Protein AF-A0A060DPV6-F1 (afdb_monomer)

pLDDT: mean 74.16, std 22.14, range [32.31, 97.5]

Organism: NCBI:txid2970906

Nearest PDB structures (foldseek):
  3kk4-assembly2_D  TM=6.148E-01  e=8.075E-04  Bordetella pertussis Tohama I

Solvent-accessible surface area (backbone atoms only — not comparable to full-atom values): 8468 Å² total; per-residue (Å²): 102,81,44,75,47,76,39,43,44,92,86,39,82,37,67,28,63,42,44,47,69,59,56,54,48,48,50,51,50,16,59,75,71,75,46,50,58,37,57,46,53,27,52,51,46,60,57,46,44,77,79,53,46,40,75,84,69,77,40,53,69,34,61,43,46,37,55,52,52,54,54,46,54,56,39,49,54,54,51,53,50,53,55,53,60,74,67,47,91,80,75,81,76,77,85,79,78,80,79,89,83,79,87,57,81,70,52,58,59,52,49,53,51,40,60,69,60,61,72,65,91,64,77,81,76,75,77,73,78,83,76,84,79,79,83,86,128

Sequence (137 aa):
MLTSRTVLVRGRPVSVRLEDAYWDDLAGIARREGMSLDDLCASVADRARRLQDPASVGLSQARWLAEALRVFTVAYFRTALAAAEATAPGRRAPPVTATPGEPRANAVHTCHLMATLGAWSQPPGHSAPPAPRPPRH

Mean predicted aligned error: 12.88 Å

Radius of gyration: 19.35 Å; Cα contacts (8 Å, |Δi|>4): 99; chains: 1; bounding box: 38×72×46 Å

Foldseek 3Di:
DKDWDWAAAVNDTATAIDDVVLVVLLCVVCVVLVHDSNVSLNVLLVLVCVLPNCVNVVHDPRHSSRVSSVLLSVLVVVLVVVVVVVPDPDDDDDDPPDDDDDDPVVVVSSVVSSVSSSPPVDRDPPPDPDDDDDDDD

Secondary structure (DSSP, 8-state):
-EEEEEEEETTEEEEEEEEHHHHHHHHHHHHHTT--HHHHHHHHHHHHHHH--GGGGT--HHHHHHHHHHHHHHHHHHHHHHHHHHHSTT--------------TTHHHHHHHHHHTS---------PPPPPPPPP-

InterPro domains:
  IPR027373 Ribbon-helix-helix domain [PF13467] (3-76)
  IPR038268 Ribbon-helix-helix domain superfamily [G3DSA:1.10.3990.20] (1-97)

Structure (mmCIF, N/CA/C/O backbone):
data_AF-A0A060DPV6-F1
#
_entry.id   AF-A0A060DPV6-F1
#
loop_
_atom_site.group_PDB
_atom_site.id
_atom_site.type_symbol
_atom_site.label_atom_id
_atom_site.label_alt_id
_atom_site.label_comp_id
_atom_site.label_asym_id
_atom_site.label_entity_id
_atom_site.label_seq_id
_atom_site.pdbx_PDB_ins_code
_atom_site.Cartn_x
_atom_site.Cartn_y
_atom_site.Cartn_z
_atom_site.occupancy
_atom_site.B_iso_or_equiv
_atom_site.auth_seq_id
_atom_site.auth_comp_id
_atom_site.auth_asym_id
_atom_site.auth_atom_id
_atom_site.pdbx_PDB_model_num
ATOM 1 N N . MET A 1 1 ? -11.573 11.793 -7.939 1.00 89.38 1 MET A N 1
ATOM 2 C CA . MET A 1 1 ? -12.178 12.298 -6.689 1.00 89.38 1 MET A CA 1
ATOM 3 C C . MET A 1 1 ? -11.399 11.696 -5.520 1.00 89.38 1 MET A C 1
ATOM 5 O O . MET A 1 1 ? -10.522 10.878 -5.767 1.00 89.38 1 MET A O 1
ATOM 9 N N . LEU A 1 2 ? -11.576 12.178 -4.287 1.00 94.62 2 LEU A N 1
ATOM 10 C CA . LEU A 1 2 ? -10.851 11.661 -3.122 1.00 94.62 2 LEU A CA 1
ATOM 11 C C . LEU A 1 2 ? -11.738 10.657 -2.382 1.00 94.62 2 LEU A C 1
ATOM 13 O O . LEU A 1 2 ? -12.820 11.017 -1.921 1.00 94.62 2 LEU A O 1
ATOM 17 N N . THR A 1 3 ? -11.259 9.428 -2.237 1.00 96.56 3 THR A N 1
ATOM 18 C CA . THR A 1 3 ? -12.024 8.309 -1.688 1.00 96.56 3 THR A CA 1
ATOM 19 C C . THR A 1 3 ? -11.296 7.704 -0.500 1.00 96.56 3 THR A C 1
ATOM 21 O O . THR A 1 3 ? -10.090 7.438 -0.536 1.00 96.56 3 THR A O 1
ATOM 24 N N . SER A 1 4 ? -12.048 7.494 0.580 1.00 97.06 4 SER A N 1
ATOM 25 C CA . SER A 1 4 ? -11.573 6.791 1.766 1.00 97.06 4 SER A CA 1
ATOM 26 C C . SER A 1 4 ? -11.835 5.293 1.626 1.00 97.06 4 SER A C 1
ATOM 28 O O . SER A 1 4 ? -12.968 4.893 1.371 1.00 97.06 4 SER A O 1
ATOM 30 N N . ARG A 1 5 ? -10.805 4.467 1.816 1.00 97.19 5 ARG A N 1
ATOM 31 C CA . ARG A 1 5 ? -10.915 3.003 1.868 1.00 97.19 5 ARG A CA 1
ATOM 32 C C . ARG A 1 5 ? -10.230 2.482 3.123 1.00 97.19 5 ARG A C 1
ATOM 34 O O . ARG A 1 5 ? -9.183 2.988 3.522 1.00 97.19 5 ARG A O 1
ATOM 41 N N . THR A 1 6 ? -10.834 1.480 3.747 1.00 97.12 6 THR A N 1
ATOM 42 C CA . THR A 1 6 ? -10.221 0.771 4.870 1.00 97.12 6 THR A CA 1
ATOM 43 C C . THR A 1 6 ? -9.381 -0.367 4.322 1.00 97.12 6 THR A C 1
ATOM 45 O O . THR A 1 6 ? -9.898 -1.186 3.570 1.00 97.12 6 THR A O 1
ATOM 48 N N . VAL A 1 7 ? -8.110 -0.404 4.711 1.00 95.56 7 VAL A N 1
ATOM 49 C CA . VAL A 1 7 ? -7.171 -1.478 4.370 1.00 95.56 7 VAL A CA 1
ATOM 50 C C . VAL A 1 7 ? -6.596 -2.093 5.638 1.00 95.56 7 VAL A C 1
ATOM 52 O O . VAL A 1 7 ? -6.495 -1.423 6.672 1.00 95.56 7 VAL A O 1
ATOM 55 N N . LEU A 1 8 ? -6.217 -3.364 5.580 1.00 94.69 8 LEU A N 1
ATOM 56 C CA . LEU A 1 8 ? -5.597 -4.065 6.702 1.00 94.69 8 LEU A CA 1
ATOM 57 C C . LEU A 1 8 ? -4.074 -3.947 6.638 1.00 94.69 8 LEU A C 1
ATOM 59 O O . LEU A 1 8 ? -3.423 -4.480 5.749 1.00 94.69 8 LEU A O 1
ATOM 63 N N . VAL A 1 9 ? -3.480 -3.294 7.637 1.00 91.25 9 VAL A N 1
ATOM 64 C CA . VAL A 1 9 ? -2.022 -3.175 7.776 1.00 91.25 9 VAL A CA 1
ATOM 65 C C . VAL A 1 9 ? -1.591 -3.916 9.029 1.00 91.25 9 VAL A C 1
ATOM 67 O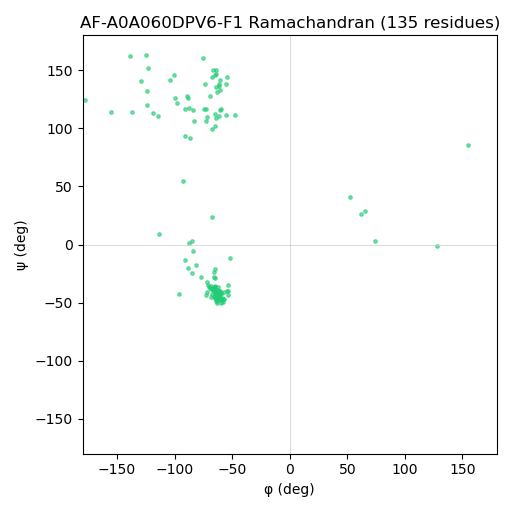 O . VAL A 1 9 ? -1.887 -3.483 10.144 1.00 91.25 9 VAL A O 1
ATOM 70 N N . ARG A 1 10 ? -0.892 -5.046 8.861 1.00 85.69 10 ARG A N 1
ATOM 71 C CA . ARG A 1 10 ? -0.503 -5.947 9.968 1.00 85.69 10 ARG A CA 1
ATOM 72 C C . ARG A 1 10 ? -1.700 -6.345 10.846 1.00 85.69 10 ARG A C 1
ATOM 74 O O . ARG A 1 10 ? -1.619 -6.315 12.073 1.00 85.69 10 ARG A O 1
ATOM 81 N N . GLY A 1 11 ? -2.836 -6.628 10.207 1.00 88.06 11 GLY A N 1
ATOM 82 C CA . GLY A 1 11 ? -4.093 -6.976 10.879 1.00 88.06 11 GLY A CA 1
ATOM 83 C C . GLY A 1 11 ? -4.817 -5.806 11.555 1.00 88.06 11 GLY A C 1
ATOM 84 O O . GLY A 1 11 ? -5.847 -6.023 12.185 1.00 88.06 11 GLY A O 1
ATOM 85 N N . ARG A 1 12 ? -4.318 -4.567 11.439 1.00 92.25 12 ARG A N 1
ATOM 86 C CA . ARG A 1 12 ? -4.999 -3.370 11.952 1.00 92.25 12 ARG A CA 1
ATOM 87 C C . ARG A 1 12 ? -5.723 -2.646 10.814 1.00 92.25 12 ARG A C 1
ATOM 89 O O . ARG A 1 12 ? -5.064 -2.313 9.828 1.00 92.25 12 ARG A O 1
ATOM 96 N N . PRO A 1 13 ? -7.032 -2.363 10.934 1.00 95.81 13 PRO A N 1
ATOM 97 C CA . PRO A 1 13 ? -7.744 -1.577 9.937 1.00 95.81 13 PRO A CA 1
ATOM 98 C C . PRO A 1 13 ? -7.266 -0.124 9.968 1.00 95.81 13 PRO A C 1
ATOM 100 O O . PRO A 1 13 ? -7.253 0.525 11.015 1.00 95.81 13 PRO A O 1
ATOM 103 N N . VAL A 1 14 ? -6.885 0.393 8.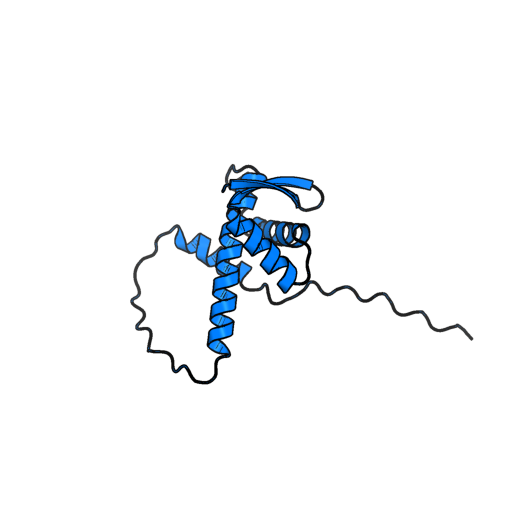805 1.00 96.06 14 VAL A N 1
ATOM 104 C CA . VAL A 1 14 ? -6.469 1.781 8.604 1.00 96.06 14 VAL A CA 1
ATOM 105 C C . VAL A 1 14 ? -7.345 2.384 7.512 1.00 96.06 14 VAL A C 1
ATOM 107 O O . VAL A 1 14 ? -7.356 1.902 6.383 1.00 96.06 14 VAL A O 1
ATOM 110 N N . SER A 1 15 ? -8.082 3.446 7.841 1.00 97.12 15 SER A N 1
ATOM 111 C CA . SER A 1 15 ? -8.870 4.199 6.859 1.00 97.12 15 SER A CA 1
ATOM 112 C C . SER A 1 15 ? -7.969 5.205 6.151 1.00 97.12 15 SER A C 1
ATOM 114 O O . SER A 1 15 ? -7.554 6.203 6.737 1.00 97.12 15 SER A O 1
ATOM 116 N N . VAL A 1 16 ? -7.629 4.920 4.899 1.00 97.19 16 VAL A N 1
ATOM 117 C CA . VAL A 1 16 ? -6.724 5.723 4.074 1.00 97.19 16 VAL A CA 1
ATOM 118 C C . VAL A 1 16 ? -7.544 6.515 3.067 1.00 97.19 16 VAL A C 1
ATOM 120 O O . VAL A 1 16 ? -8.525 6.017 2.525 1.00 97.19 16 VAL A O 1
ATOM 123 N N . ARG A 1 17 ? -7.147 7.760 2.807 1.00 97.19 17 ARG A N 1
ATOM 124 C CA . ARG A 1 17 ? -7.835 8.671 1.890 1.00 97.19 17 ARG A CA 1
ATOM 125 C C . ARG A 1 17 ? -6.898 9.057 0.744 1.00 97.19 17 ARG A C 1
ATOM 127 O O . ARG A 1 17 ? -5.899 9.734 0.980 1.00 97.19 17 ARG A O 1
ATOM 134 N N . LEU A 1 18 ? -7.234 8.624 -0.468 1.00 96.88 18 LEU A N 1
ATOM 135 C CA . LEU A 1 18 ? -6.457 8.837 -1.696 1.00 96.88 18 LEU A CA 1
ATOM 136 C C . LEU A 1 18 ? -7.373 9.184 -2.865 1.00 96.88 18 LEU A C 1
ATOM 138 O O . LEU A 1 18 ? -8.581 8.962 -2.810 1.00 96.88 18 LEU A O 1
ATOM 142 N N . GLU A 1 19 ? -6.793 9.743 -3.918 1.00 97.50 19 GLU A N 1
ATOM 143 C CA . GLU A 1 19 ? -7.481 9.992 -5.174 1.00 97.50 19 GLU A CA 1
ATOM 144 C C . GLU A 1 19 ? -7.833 8.663 -5.863 1.00 97.50 19 GLU A C 1
ATOM 146 O O . GLU A 1 19 ? -7.053 7.715 -5.809 1.00 97.50 19 GLU A O 1
ATOM 151 N N . ASP A 1 20 ? -8.987 8.591 -6.531 1.00 96.38 20 ASP A N 1
ATOM 152 C CA . ASP A 1 20 ? -9.470 7.361 -7.187 1.00 96.38 20 ASP A CA 1
ATOM 153 C C . ASP A 1 20 ? -8.446 6.752 -8.146 1.00 96.38 20 ASP A C 1
ATOM 155 O O . ASP A 1 20 ? -8.232 5.546 -8.123 1.00 96.38 20 ASP A O 1
ATOM 159 N N . ALA A 1 21 ? -7.735 7.595 -8.900 1.00 95.94 21 ALA A N 1
ATOM 160 C CA . ALA A 1 21 ? -6.684 7.152 -9.810 1.00 95.94 21 ALA A CA 1
ATOM 161 C C . ALA A 1 21 ? -5.582 6.355 -9.090 1.00 95.94 21 ALA A C 1
ATOM 163 O O . ALA A 1 21 ? -5.163 5.313 -9.582 1.00 95.94 21 ALA A O 1
ATOM 164 N N . TYR A 1 22 ? -5.171 6.772 -7.884 1.00 96.25 22 TYR A N 1
ATOM 165 C CA . TYR A 1 22 ? -4.207 5.999 -7.096 1.00 96.25 22 TYR A CA 1
ATOM 166 C C . TYR A 1 22 ? -4.787 4.659 -6.655 1.00 96.25 22 TYR A C 1
ATOM 168 O O . TYR A 1 22 ? -4.072 3.663 -6.630 1.00 96.25 22 TYR A O 1
ATOM 176 N N . TRP A 1 23 ? -6.072 4.609 -6.299 1.00 97.31 23 TRP A N 1
ATOM 177 C CA . TRP A 1 23 ? -6.706 3.346 -5.934 1.00 97.31 23 TRP A CA 1
ATOM 178 C C . TRP A 1 23 ? -6.762 2.364 -7.103 1.00 97.31 23 TRP A C 1
ATOM 180 O O . TRP A 1 23 ? -6.517 1.172 -6.904 1.00 97.31 23 TRP A O 1
ATOM 190 N N . ASP A 1 24 ? -7.059 2.859 -8.301 1.00 97.00 24 ASP A N 1
ATOM 191 C CA . ASP A 1 24 ? -7.098 2.054 -9.520 1.00 97.00 24 ASP A CA 1
ATOM 192 C C . ASP A 1 24 ? -5.697 1.558 -9.904 1.00 97.00 24 ASP A C 1
ATOM 194 O O . ASP A 1 24 ? -5.517 0.373 -10.205 1.00 97.00 24 ASP A O 1
ATOM 198 N N . ASP A 1 25 ? -4.688 2.425 -9.798 1.00 95.81 25 ASP A N 1
ATOM 199 C CA . ASP A 1 25 ? -3.288 2.073 -10.030 1.00 95.81 25 ASP A CA 1
ATOM 200 C C . ASP A 1 25 ? -2.789 1.026 -9.030 1.00 95.81 25 ASP A C 1
ATOM 202 O O . ASP A 1 25 ? -2.236 0.005 -9.438 1.00 95.81 25 ASP A O 1
ATOM 206 N N . LEU A 1 26 ? -3.031 1.218 -7.729 1.00 95.62 26 LEU A N 1
ATOM 207 C CA . LEU A 1 26 ? -2.647 0.266 -6.682 1.00 95.62 26 LEU A CA 1
ATOM 208 C C .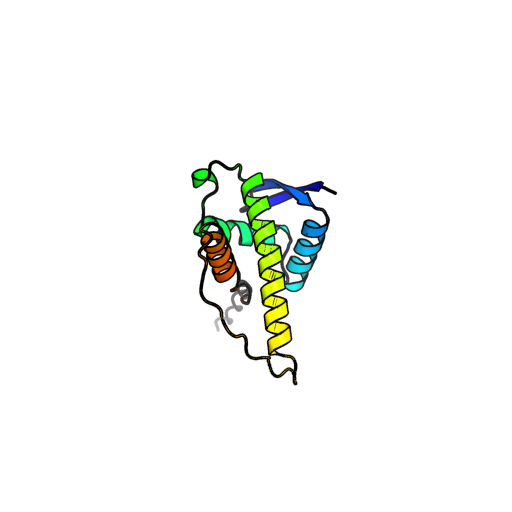 LEU A 1 26 ? -3.327 -1.094 -6.875 1.00 95.62 26 LEU A C 1
ATOM 210 O O . LEU A 1 26 ? -2.679 -2.127 -6.723 1.00 95.62 26 LEU A O 1
ATOM 214 N N . ALA A 1 27 ? -4.607 -1.119 -7.259 1.00 96.12 27 ALA A N 1
ATOM 215 C CA . ALA A 1 27 ? -5.298 -2.361 -7.604 1.00 96.12 27 ALA A CA 1
ATOM 216 C C . ALA A 1 27 ? -4.686 -3.024 -8.852 1.00 96.12 27 ALA A C 1
ATOM 218 O O . ALA A 1 27 ? -4.548 -4.247 -8.918 1.00 96.12 27 ALA A O 1
ATOM 219 N N . GLY A 1 28 ? -4.279 -2.227 -9.841 1.00 91.69 28 GLY A N 1
ATOM 220 C CA . GLY A 1 28 ? -3.529 -2.690 -11.002 1.00 91.69 28 GLY A CA 1
ATOM 221 C C . GLY A 1 28 ? -2.188 -3.319 -10.626 1.00 91.69 28 GLY A C 1
ATOM 222 O O . GLY A 1 28 ? -1.879 -4.404 -11.115 1.00 91.69 28 GLY A O 1
ATOM 223 N N . ILE A 1 29 ? -1.421 -2.667 -9.752 1.00 89.88 29 ILE A N 1
ATOM 224 C CA . ILE A 1 29 ? -0.131 -3.149 -9.245 1.00 89.88 29 ILE A CA 1
ATOM 225 C C . ILE A 1 29 ? -0.323 -4.449 -8.463 1.00 89.88 29 ILE A C 1
ATOM 227 O O . ILE A 1 29 ? 0.317 -5.442 -8.787 1.00 89.88 29 ILE A O 1
ATOM 231 N N . ALA A 1 30 ? -1.261 -4.489 -7.512 1.00 89.00 30 ALA A N 1
ATOM 232 C CA . ALA A 1 30 ? -1.543 -5.681 -6.711 1.00 89.00 30 ALA A CA 1
ATOM 233 C C . ALA A 1 30 ? -1.821 -6.913 -7.595 1.00 89.00 30 ALA A C 1
ATOM 235 O O . ALA A 1 30 ? -1.242 -7.977 -7.383 1.00 89.00 30 ALA A O 1
ATOM 236 N N . ARG A 1 31 ? -2.620 -6.744 -8.661 1.00 90.69 31 ARG A N 1
ATOM 237 C CA . ARG A 1 31 ? -2.882 -7.814 -9.640 1.00 90.69 31 ARG A CA 1
ATOM 238 C C . ARG A 1 31 ? -1.634 -8.257 -10.406 1.00 90.69 31 ARG A C 1
ATOM 240 O O . ARG A 1 31 ? -1.478 -9.453 -10.622 1.00 90.69 31 ARG A O 1
ATOM 247 N N . ARG A 1 32 ? -0.768 -7.329 -10.833 1.00 86.81 32 ARG A N 1
ATOM 248 C CA . ARG A 1 32 ? 0.482 -7.660 -11.552 1.00 86.81 32 ARG A CA 1
ATOM 249 C C . ARG A 1 32 ? 1.451 -8.440 -10.669 1.00 86.81 32 ARG A C 1
ATOM 251 O O . ARG A 1 32 ? 2.107 -9.349 -11.157 1.00 86.81 32 ARG A O 1
ATOM 258 N N . GLU A 1 33 ? 1.488 -8.105 -9.384 1.00 84.94 33 GLU A N 1
ATOM 259 C CA . GLU A 1 33 ? 2.361 -8.737 -8.394 1.00 84.94 33 GLU A CA 1
ATOM 260 C C . GLU A 1 33 ? 1.742 -9.992 -7.746 1.00 84.94 33 GLU A C 1
ATOM 262 O O . GLU A 1 33 ? 2.352 -10.600 -6.868 1.00 84.94 33 GLU A O 1
ATOM 267 N N . GLY A 1 34 ? 0.529 -10.393 -8.151 1.00 85.31 34 GLY A N 1
ATOM 268 C CA . GLY A 1 34 ? -0.144 -11.587 -7.630 1.00 85.31 34 GLY A CA 1
ATOM 269 C C . GLY A 1 34 ? -0.517 -11.507 -6.145 1.00 85.31 34 GLY A C 1
ATOM 270 O O . GLY A 1 34 ? -0.558 -12.534 -5.473 1.00 85.31 34 GLY A O 1
ATOM 271 N N . MET A 1 35 ? -0.776 -10.306 -5.623 1.00 89.81 35 MET A N 1
ATOM 272 C CA . MET A 1 35 ? -1.092 -10.060 -4.210 1.00 89.81 35 MET A CA 1
ATOM 273 C C . MET A 1 35 ? -2.424 -9.324 -4.033 1.00 89.81 35 MET A C 1
ATOM 275 O O . MET A 1 35 ? -2.954 -8.728 -4.974 1.00 89.81 35 MET A O 1
ATOM 279 N N . SER A 1 36 ? -2.983 -9.354 -2.820 1.00 92.31 36 SER A N 1
ATOM 280 C CA . SER A 1 36 ? -4.159 -8.542 -2.496 1.00 92.31 36 SER A CA 1
ATOM 281 C C . SER A 1 36 ? -3.780 -7.067 -2.297 1.00 92.31 36 SER A C 1
ATOM 283 O O . SER A 1 36 ? -2.620 -6.728 -2.054 1.00 92.31 36 SER A O 1
ATOM 285 N N . LEU A 1 37 ? -4.766 -6.167 -2.387 1.00 93.88 37 LEU A N 1
ATOM 286 C CA . LEU A 1 37 ? -4.542 -4.742 -2.117 1.00 93.88 37 LEU A CA 1
ATOM 287 C C . LEU A 1 37 ? -4.103 -4.504 -0.662 1.00 93.88 37 LEU A C 1
ATOM 289 O O . LEU A 1 37 ? -3.243 -3.662 -0.418 1.00 93.88 37 LEU A O 1
ATOM 293 N N . ASP A 1 38 ? -4.651 -5.270 0.284 1.00 94.56 38 ASP A N 1
ATOM 294 C CA . ASP A 1 38 ? -4.259 -5.208 1.694 1.00 94.56 38 ASP A CA 1
ATOM 295 C C . ASP A 1 38 ? -2.796 -5.631 1.887 1.00 94.56 38 ASP A C 1
ATOM 297 O O . ASP A 1 38 ? -2.035 -4.922 2.548 1.00 94.56 38 ASP A O 1
ATOM 301 N N . ASP A 1 39 ? -2.369 -6.721 1.241 1.00 90.44 39 ASP A N 1
ATOM 302 C CA . ASP A 1 39 ? -0.980 -7.197 1.298 1.00 90.44 39 ASP A CA 1
ATOM 303 C C . ASP A 1 39 ? -0.008 -6.185 0.682 1.00 90.44 39 ASP A C 1
ATOM 305 O O . ASP A 1 39 ? 1.057 -5.915 1.246 1.00 90.44 39 ASP A O 1
ATOM 309 N N . LEU A 1 40 ? -0.391 -5.570 -0.443 1.00 92.38 40 LEU A N 1
ATOM 310 C CA . LEU A 1 40 ? 0.380 -4.500 -1.071 1.00 92.38 40 LEU A CA 1
ATOM 311 C C . LEU A 1 40 ? 0.541 -3.315 -0.109 1.00 92.38 40 LEU A C 1
ATOM 313 O O . LEU A 1 40 ? 1.660 -2.853 0.129 1.00 92.38 40 LEU A O 1
ATOM 317 N N . CYS A 1 41 ? -0.560 -2.843 0.486 1.00 94.31 41 CYS A N 1
ATOM 318 C CA . CYS A 1 41 ? -0.540 -1.743 1.446 1.00 94.31 41 CYS A CA 1
ATOM 319 C C . CYS A 1 41 ? 0.292 -2.073 2.695 1.00 94.31 41 CYS A C 1
ATOM 321 O O . CYS A 1 41 ? 1.051 -1.221 3.163 1.00 94.31 41 CYS A O 1
ATOM 323 N N . ALA A 1 42 ? 0.194 -3.296 3.222 1.00 92.44 42 ALA A N 1
ATOM 324 C CA . ALA A 1 42 ? 0.990 -3.753 4.355 1.00 92.44 42 ALA A CA 1
ATOM 325 C C . ALA A 1 42 ? 2.490 -3.809 4.019 1.00 92.44 42 ALA A C 1
ATOM 327 O O . ALA A 1 42 ? 3.306 -3.297 4.785 1.00 92.44 42 ALA A O 1
ATOM 328 N N . SER A 1 43 ? 2.847 -4.343 2.849 1.00 91.50 43 SER A N 1
ATOM 329 C CA . SER A 1 43 ? 4.228 -4.403 2.355 1.00 91.50 43 SER A CA 1
ATOM 330 C C . SER A 1 43 ? 4.839 -3.006 2.180 1.00 91.50 43 SER A C 1
ATOM 332 O O . SER A 1 43 ? 5.950 -2.739 2.657 1.00 91.50 43 SER A O 1
ATOM 334 N N . VAL A 1 44 ? 4.092 -2.076 1.569 1.00 92.31 44 VAL A N 1
ATOM 335 C CA . VAL A 1 44 ? 4.497 -0.665 1.455 1.00 92.31 44 VAL A CA 1
ATOM 336 C C . VAL A 1 44 ? 4.700 -0.054 2.840 1.00 92.31 44 VAL A C 1
ATOM 338 O O . VAL A 1 44 ? 5.729 0.582 3.070 1.00 92.31 44 VAL A O 1
ATOM 341 N N . ALA A 1 45 ? 3.774 -0.275 3.777 1.00 91.94 45 ALA A N 1
ATOM 342 C CA . ALA A 1 45 ? 3.890 0.238 5.138 1.00 91.94 45 ALA A CA 1
ATOM 343 C C . ALA A 1 45 ? 5.141 -0.312 5.847 1.00 91.94 45 ALA A C 1
ATOM 345 O O . ALA A 1 45 ? 5.914 0.446 6.430 1.00 91.94 45 ALA A O 1
ATOM 346 N N . ASP A 1 46 ? 5.404 -1.614 5.776 1.00 90.94 46 ASP A N 1
ATOM 347 C CA . ASP A 1 46 ? 6.572 -2.200 6.433 1.00 90.94 46 ASP A CA 1
ATOM 348 C C . ASP A 1 46 ? 7.889 -1.694 5.834 1.00 90.94 46 ASP A C 1
ATOM 350 O O . ASP A 1 46 ? 8.853 -1.471 6.570 1.00 90.94 46 ASP A O 1
ATOM 354 N N . ARG A 1 47 ? 7.947 -1.461 4.516 1.00 87.88 47 ARG A N 1
ATOM 355 C CA . ARG A 1 47 ? 9.135 -0.887 3.868 1.00 87.88 47 ARG A CA 1
ATOM 356 C C . ARG A 1 47 ? 9.307 0.598 4.174 1.00 87.88 47 ARG A C 1
ATOM 358 O O . ARG A 1 47 ? 10.415 1.003 4.511 1.00 87.88 47 ARG A O 1
ATOM 365 N N . ALA A 1 48 ? 8.236 1.384 4.123 1.00 88.06 48 ALA A N 1
ATOM 366 C CA . ALA A 1 48 ? 8.278 2.806 4.450 1.00 88.06 48 ALA A CA 1
ATOM 367 C C . ALA A 1 48 ? 8.683 3.040 5.913 1.00 88.06 48 ALA A C 1
ATOM 369 O O . ALA A 1 48 ? 9.487 3.925 6.194 1.00 88.06 48 ALA A O 1
ATOM 370 N N . ARG A 1 49 ? 8.208 2.202 6.846 1.00 88.81 49 ARG A N 1
ATOM 371 C CA . ARG A 1 49 ? 8.534 2.321 8.277 1.00 88.81 49 ARG A CA 1
ATOM 372 C C . ARG A 1 49 ? 10.018 2.080 8.574 1.00 88.81 49 ARG A C 1
ATOM 374 O O . ARG A 1 49 ? 10.537 2.667 9.515 1.00 88.81 49 ARG A O 1
ATOM 381 N N . ARG A 1 50 ? 10.717 1.270 7.765 1.00 86.38 50 ARG A N 1
ATOM 382 C CA . ARG A 1 50 ? 12.180 1.094 7.882 1.00 86.38 50 ARG A CA 1
ATOM 383 C C . ARG A 1 50 ? 12.964 2.367 7.565 1.00 86.38 50 ARG A C 1
ATOM 385 O O . ARG A 1 50 ? 14.102 2.488 7.997 1.00 86.38 50 ARG A O 1
ATOM 392 N N . LEU A 1 51 ? 12.371 3.277 6.799 1.00 83.12 51 LEU A N 1
ATOM 393 C CA . LEU A 1 51 ? 12.993 4.536 6.401 1.00 83.12 51 LEU A CA 1
ATOM 394 C C . LEU A 1 51 ? 12.573 5.664 7.338 1.00 83.12 51 LEU A C 1
ATOM 396 O O . LEU A 1 51 ? 13.399 6.475 7.741 1.00 83.12 51 LEU A O 1
ATOM 400 N N . GLN A 1 52 ? 11.287 5.708 7.684 1.00 83.50 52 GLN A N 1
ATOM 401 C CA . GLN A 1 52 ? 10.718 6.781 8.482 1.00 83.50 52 GLN A CA 1
ATOM 402 C C . GLN A 1 52 ? 9.471 6.290 9.218 1.00 83.50 52 GLN A C 1
ATOM 404 O O . GLN A 1 52 ? 8.445 5.992 8.597 1.00 83.50 52 GLN A O 1
ATOM 409 N N . ASP A 1 53 ? 9.537 6.227 10.549 1.00 84.81 53 ASP A N 1
ATOM 410 C CA . ASP A 1 53 ? 8.379 5.853 11.357 1.00 84.81 53 ASP A CA 1
ATOM 411 C C . ASP A 1 53 ? 7.347 7.001 11.405 1.00 84.81 53 ASP A C 1
ATOM 413 O O . ASP A 1 53 ? 7.734 8.168 11.546 1.00 84.81 53 ASP A O 1
ATOM 417 N N . PRO A 1 54 ? 6.032 6.715 11.294 1.00 84.75 54 PRO A N 1
ATOM 418 C CA . PRO A 1 54 ? 4.985 7.735 11.387 1.00 84.75 54 PRO A CA 1
ATOM 419 C C . PRO A 1 54 ? 5.058 8.5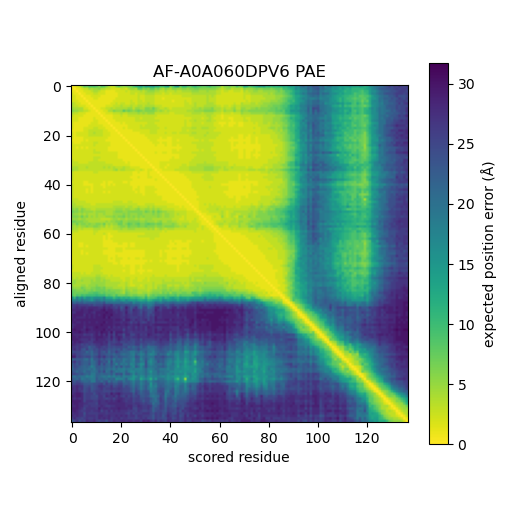90 12.662 1.00 84.75 54 PRO A C 1
ATOM 421 O O . PRO A 1 54 ? 4.770 9.788 12.597 1.00 84.75 54 PRO A O 1
ATOM 424 N N . ALA A 1 55 ? 5.472 8.018 13.801 1.00 85.94 55 ALA A N 1
ATOM 425 C CA . ALA A 1 55 ? 5.607 8.749 15.060 1.00 85.94 55 ALA A CA 1
ATOM 426 C C . ALA A 1 55 ? 6.749 9.774 15.012 1.00 85.94 55 ALA A C 1
ATOM 428 O O . ALA A 1 55 ? 6.604 10.872 15.546 1.00 85.94 55 ALA A O 1
ATOM 429 N N . SER A 1 56 ? 7.848 9.464 14.315 1.00 83.19 56 SER A N 1
ATOM 430 C CA . SER A 1 56 ? 9.002 10.364 14.175 1.00 83.19 56 SER A CA 1
ATOM 431 C C . SER A 1 56 ? 8.684 11.646 13.405 1.00 83.19 56 SER A C 1
ATOM 433 O O . SER A 1 56 ? 9.395 12.634 13.548 1.00 83.19 56 SER A O 1
ATOM 435 N N . VAL A 1 57 ? 7.616 11.649 12.603 1.00 82.25 57 VAL A N 1
ATOM 436 C CA . VAL A 1 57 ? 7.186 12.813 11.812 1.00 82.25 57 VAL A CA 1
ATOM 437 C C . VAL A 1 57 ? 5.852 13.404 12.249 1.00 82.25 57 VAL A C 1
ATOM 439 O O . VAL A 1 57 ? 5.313 14.273 11.567 1.00 82.25 57 VAL A O 1
ATOM 442 N N . GLY A 1 58 ? 5.307 12.947 13.381 1.00 87.69 58 GLY A N 1
ATOM 443 C CA . GLY A 1 58 ? 4.067 13.482 13.945 1.00 87.69 58 GLY A CA 1
ATOM 444 C C . GLY A 1 58 ? 2.841 13.305 13.041 1.00 87.69 58 GLY A C 1
ATOM 445 O O . GLY A 1 58 ? 1.901 14.095 13.117 1.00 87.69 58 GLY A O 1
ATOM 446 N N . LEU A 1 59 ? 2.839 12.294 12.163 1.00 85.62 59 LEU A N 1
ATOM 447 C CA . LEU A 1 59 ? 1.721 12.009 11.264 1.00 85.62 59 LEU A CA 1
ATOM 448 C C . LEU A 1 59 ? 0.864 10.863 11.803 1.00 85.62 59 LEU A C 1
ATOM 450 O O . LEU A 1 59 ? 1.365 9.893 12.370 1.00 85.62 59 LEU A O 1
ATOM 454 N N . SER A 1 60 ? -0.447 10.929 11.558 1.00 91.94 60 SER A N 1
ATOM 455 C CA . SER A 1 60 ? -1.317 9.777 11.801 1.00 91.94 60 SER A CA 1
ATOM 456 C C . SER A 1 60 ? -0.939 8.620 10.875 1.00 91.94 60 SER A C 1
ATOM 458 O O . SER A 1 60 ? -0.513 8.836 9.737 1.00 91.94 60 SER A O 1
ATOM 460 N N . GLN A 1 61 ? -1.152 7.382 11.332 1.00 91.06 61 GLN A N 1
ATOM 461 C CA . GLN A 1 61 ? -0.850 6.185 10.539 1.00 91.06 61 GLN A CA 1
ATOM 462 C C . GLN A 1 61 ? -1.535 6.215 9.162 1.00 91.06 61 GLN A C 1
ATOM 464 O O . GLN A 1 61 ? -0.914 5.867 8.163 1.00 91.06 61 GLN A O 1
ATOM 469 N N . ALA A 1 62 ? -2.784 6.686 9.101 1.00 93.75 62 ALA A N 1
ATOM 470 C CA . ALA A 1 62 ? -3.541 6.833 7.861 1.00 93.75 62 ALA A CA 1
ATOM 471 C C . ALA A 1 62 ? -2.925 7.855 6.895 1.00 93.75 62 ALA A C 1
ATOM 473 O O . ALA A 1 62 ? -2.781 7.569 5.707 1.00 93.75 62 ALA A O 1
ATOM 474 N N . ARG A 1 63 ? 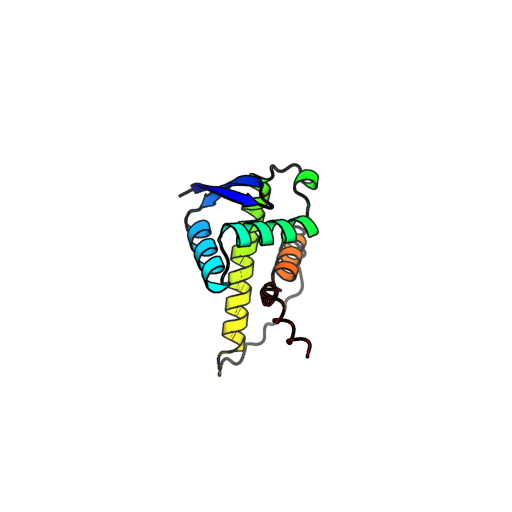-2.547 9.042 7.394 1.00 93.12 63 ARG A N 1
ATOM 475 C CA . ARG A 1 63 ? -1.959 10.099 6.560 1.00 93.12 63 ARG A CA 1
ATOM 476 C C . ARG A 1 63 ? -0.574 9.705 6.066 1.00 93.12 63 ARG A C 1
ATOM 478 O O . ARG A 1 63 ? -0.284 9.859 4.889 1.00 93.12 63 ARG A O 1
ATOM 485 N N . TRP A 1 64 ? 0.256 9.168 6.952 1.00 94.19 64 TRP A N 1
ATOM 486 C CA . TRP A 1 64 ? 1.582 8.679 6.593 1.00 94.19 64 TRP A CA 1
ATOM 487 C C . TRP A 1 64 ? 1.515 7.566 5.538 1.00 94.19 64 TRP A C 1
ATOM 489 O O . TRP A 1 64 ? 2.262 7.598 4.564 1.00 94.19 64 TRP A O 1
ATOM 499 N N . LEU A 1 65 ? 0.575 6.625 5.679 1.00 94.44 65 LEU A N 1
ATOM 500 C CA . LEU A 1 65 ? 0.396 5.551 4.705 1.00 94.44 65 LEU A CA 1
ATOM 501 C C . LEU A 1 65 ? -0.087 6.078 3.349 1.00 94.44 65 LEU A C 1
ATOM 503 O O . LEU A 1 65 ? 0.394 5.612 2.322 1.00 94.44 65 LEU A O 1
ATOM 507 N N . ALA A 1 66 ? -0.986 7.067 3.331 1.00 95.56 66 ALA A N 1
ATOM 508 C CA . ALA A 1 66 ? -1.409 7.717 2.092 1.00 95.56 66 ALA A CA 1
ATOM 509 C C . ALA A 1 66 ? -0.211 8.311 1.328 1.00 95.56 66 ALA A C 1
ATOM 511 O O . ALA A 1 66 ? -0.051 8.054 0.137 1.00 95.56 66 ALA A O 1
ATOM 512 N N . GLU A 1 67 ? 0.673 9.041 2.017 1.00 94.38 67 GLU A N 1
ATOM 513 C CA . GLU A 1 67 ? 1.885 9.598 1.401 1.00 94.38 67 GLU A CA 1
ATOM 514 C C . GLU A 1 67 ? 2.835 8.503 0.897 1.00 94.38 67 GLU A C 1
ATOM 516 O O . GLU A 1 67 ? 3.314 8.566 -0.237 1.00 94.38 67 GLU A O 1
ATOM 521 N N . ALA A 1 68 ? 3.054 7.454 1.696 1.00 93.44 68 ALA A N 1
ATOM 522 C CA . ALA A 1 68 ? 3.885 6.323 1.296 1.00 93.44 68 ALA A CA 1
ATOM 523 C C . ALA A 1 68 ? 3.346 5.622 0.035 1.00 93.44 68 ALA A C 1
ATOM 525 O O . ALA A 1 68 ? 4.122 5.294 -0.862 1.00 93.44 68 ALA A O 1
ATOM 526 N N . LEU A 1 69 ? 2.025 5.439 -0.069 1.00 95.25 69 LEU A N 1
ATOM 527 C CA . LEU A 1 69 ? 1.375 4.823 -1.229 1.00 95.25 69 LEU A CA 1
ATOM 528 C C . LEU A 1 69 ? 1.508 5.675 -2.498 1.00 95.25 69 LEU A C 1
ATOM 530 O O . LEU A 1 69 ? 1.751 5.126 -3.575 1.00 95.25 69 LEU A O 1
ATOM 534 N N . ARG A 1 70 ? 1.415 7.007 -2.389 1.00 95.25 70 ARG A N 1
ATOM 535 C CA . ARG A 1 70 ? 1.630 7.911 -3.533 1.00 95.25 70 ARG A CA 1
ATOM 536 C C . ARG A 1 70 ? 3.061 7.825 -4.053 1.00 95.25 70 ARG A C 1
ATOM 538 O O . ARG A 1 70 ? 3.269 7.648 -5.253 1.00 95.25 70 ARG A O 1
ATOM 545 N N . VAL A 1 71 ? 4.041 7.900 -3.150 1.00 91.81 71 VAL A N 1
ATOM 546 C CA . VAL A 1 71 ? 5.466 7.780 -3.501 1.00 91.81 71 VAL A CA 1
ATOM 547 C C . VAL A 1 71 ? 5.756 6.411 -4.113 1.00 91.81 71 VAL A C 1
ATOM 549 O O . VAL A 1 71 ? 6.426 6.328 -5.142 1.00 91.81 71 VAL A O 1
ATOM 552 N N . PHE A 1 72 ? 5.212 5.346 -3.521 1.00 92.81 72 PHE A N 1
ATOM 553 C CA . PHE A 1 72 ? 5.342 3.989 -4.035 1.00 92.81 72 PHE A CA 1
ATOM 554 C C . PHE A 1 72 ? 4.800 3.854 -5.463 1.00 92.81 72 PHE A C 1
ATOM 556 O O . PHE A 1 72 ? 5.511 3.351 -6.328 1.00 92.81 72 PHE A O 1
ATOM 563 N N . THR A 1 73 ? 3.587 4.346 -5.728 1.00 93.25 73 THR A N 1
ATOM 564 C CA . THR A 1 73 ? 2.941 4.237 -7.048 1.00 93.25 73 THR A CA 1
ATOM 565 C C . THR A 1 73 ? 3.796 4.885 -8.140 1.00 93.25 73 THR A C 1
ATOM 567 O O . THR A 1 73 ? 4.069 4.277 -9.175 1.00 93.25 73 THR A O 1
ATOM 570 N N . VAL A 1 74 ? 4.297 6.099 -7.887 1.00 91.06 74 VAL A N 1
ATOM 571 C CA . VAL A 1 74 ? 5.176 6.806 -8.833 1.00 91.06 74 VAL A CA 1
ATOM 572 C C . VAL A 1 74 ? 6.494 6.054 -9.031 1.00 91.06 74 VAL A C 1
ATOM 574 O O . VAL A 1 74 ? 6.965 5.925 -10.161 1.00 91.06 74 VAL A O 1
ATOM 577 N N . ALA A 1 75 ? 7.096 5.547 -7.952 1.00 86.94 75 ALA A N 1
ATOM 578 C CA . ALA A 1 75 ? 8.334 4.778 -8.032 1.00 86.94 75 ALA A CA 1
ATOM 579 C C . ALA A 1 75 ? 8.154 3.502 -8.869 1.00 86.94 75 ALA A C 1
ATOM 581 O O . ALA A 1 75 ? 8.976 3.236 -9.744 1.00 86.94 75 ALA A O 1
ATOM 582 N N . TYR A 1 76 ? 7.057 2.771 -8.654 1.00 87.00 76 TYR A N 1
ATOM 583 C CA . TYR A 1 76 ? 6.738 1.531 -9.359 1.00 87.00 76 TYR A CA 1
ATOM 584 C C . TYR A 1 76 ? 6.642 1.732 -10.875 1.00 87.00 76 TYR A C 1
ATOM 586 O O . TYR A 1 76 ? 7.256 1.003 -11.651 1.00 87.00 76 TYR A O 1
ATOM 594 N N . PHE A 1 77 ? 5.915 2.753 -11.334 1.00 86.25 77 PHE A N 1
ATOM 595 C CA . PHE A 1 77 ? 5.796 2.982 -12.776 1.00 86.25 77 PHE A CA 1
ATOM 596 C C . PHE A 1 77 ? 7.085 3.507 -13.408 1.00 86.25 77 PHE A C 1
ATOM 598 O O . PHE A 1 77 ? 7.388 3.159 -14.549 1.00 86.25 77 PHE A O 1
ATOM 605 N N . ARG A 1 78 ? 7.888 4.289 -12.674 1.00 87.38 78 ARG A N 1
ATOM 606 C CA . ARG A 1 78 ? 9.208 4.724 -13.156 1.00 87.38 78 ARG A CA 1
ATOM 607 C C . ARG A 1 78 ? 10.158 3.545 -13.358 1.00 87.38 78 ARG A C 1
ATOM 609 O O . ARG A 1 78 ? 10.874 3.523 -14.357 1.00 87.38 78 ARG A O 1
ATOM 616 N N . THR A 1 79 ? 10.164 2.572 -12.447 1.00 80.69 79 THR A N 1
ATOM 617 C CA . THR A 1 79 ? 11.006 1.374 -12.584 1.00 80.69 79 THR A CA 1
ATOM 618 C C . THR A 1 79 ? 10.495 0.447 -13.682 1.00 80.69 79 THR A C 1
ATOM 620 O O . THR A 1 79 ? 11.298 -0.037 -14.478 1.00 80.69 79 THR A O 1
ATOM 623 N N . ALA A 1 80 ? 9.176 0.260 -13.794 1.00 78.31 80 ALA A N 1
ATOM 624 C CA . ALA A 1 80 ? 8.572 -0.533 -14.863 1.00 78.31 80 ALA A CA 1
ATOM 625 C C . ALA A 1 80 ? 8.870 0.048 -16.256 1.00 78.31 80 ALA A C 1
ATOM 627 O O . ALA A 1 80 ? 9.208 -0.696 -17.176 1.00 78.31 80 ALA A O 1
ATOM 628 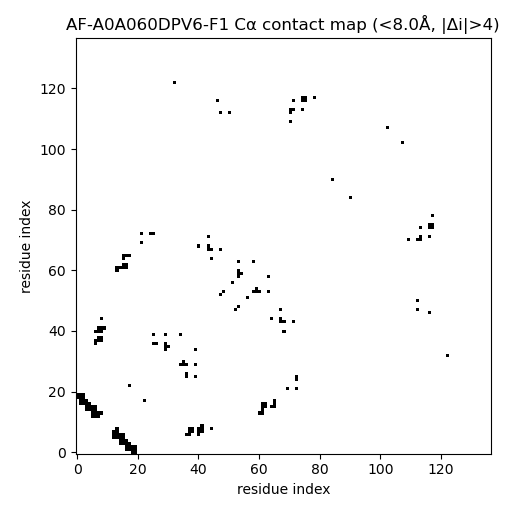N N . LEU A 1 81 ? 8.805 1.377 -16.405 1.00 81.94 81 LEU A N 1
ATOM 629 C CA . LEU A 1 81 ? 9.142 2.050 -17.658 1.00 81.94 81 LEU A CA 1
ATOM 630 C C . LEU A 1 81 ? 10.626 1.885 -18.006 1.00 81.94 81 LEU A C 1
ATOM 632 O O . LEU A 1 81 ? 10.943 1.516 -19.133 1.00 81.94 81 LEU A O 1
ATOM 636 N N . ALA A 1 82 ? 11.527 2.085 -17.040 1.00 75.75 82 ALA A N 1
ATOM 637 C CA . ALA A 1 82 ? 12.962 1.896 -17.256 1.00 75.75 82 ALA A CA 1
ATOM 638 C C . ALA A 1 82 ? 13.300 0.450 -17.672 1.00 75.75 82 ALA A C 1
ATOM 640 O O . ALA A 1 82 ? 14.114 0.233 -18.568 1.00 75.75 82 ALA A O 1
ATOM 641 N N . ALA A 1 83 ? 12.644 -0.545 -17.065 1.00 70.81 83 ALA A N 1
ATOM 642 C CA . ALA A 1 83 ? 12.805 -1.951 -17.433 1.00 70.81 83 ALA A CA 1
ATOM 643 C C . ALA A 1 83 ? 12.280 -2.256 -18.849 1.00 70.81 83 ALA A C 1
ATOM 645 O O . ALA A 1 83 ? 12.914 -3.001 -19.603 1.00 70.81 83 ALA A O 1
ATOM 646 N N . ALA A 1 84 ? 11.149 -1.655 -19.232 1.00 70.62 84 ALA A N 1
ATOM 647 C CA . ALA A 1 84 ? 10.597 -1.781 -20.577 1.00 70.62 84 ALA A CA 1
ATOM 648 C C . ALA A 1 84 ? 11.527 -1.157 -21.633 1.00 70.62 84 ALA A C 1
ATOM 650 O O . ALA A 1 84 ? 11.766 -1.767 -22.675 1.00 70.62 84 ALA A O 1
ATOM 651 N N . GLU A 1 85 ? 12.108 0.013 -21.348 1.00 72.12 85 GLU A N 1
ATOM 652 C CA . GLU A 1 85 ? 13.083 0.664 -22.231 1.00 72.12 85 GLU A CA 1
ATOM 653 C C . GLU A 1 85 ? 14.366 -0.159 -22.394 1.00 72.12 85 GLU A C 1
ATOM 655 O O . GLU A 1 85 ? 14.878 -0.266 -23.507 1.00 72.12 85 GLU A O 1
ATOM 660 N N . ALA A 1 86 ? 14.859 -0.788 -21.322 1.00 71.69 86 ALA A N 1
ATOM 661 C CA . ALA A 1 86 ? 16.049 -1.641 -21.370 1.00 71.69 86 ALA A CA 1
ATOM 662 C C . ALA A 1 86 ? 15.854 -2.917 -22.210 1.00 71.69 86 ALA A C 1
ATOM 664 O O . ALA A 1 86 ? 16.815 -3.448 -22.763 1.00 71.69 86 ALA A O 1
ATOM 665 N N . THR A 1 87 ? 14.616 -3.407 -22.309 1.00 64.12 87 THR A N 1
ATOM 666 C CA . THR A 1 87 ? 14.277 -4.648 -23.026 1.00 64.12 87 THR A CA 1
ATOM 667 C C . THR A 1 87 ? 13.921 -4.397 -24.497 1.00 64.12 87 THR A C 1
ATOM 669 O O . THR A 1 87 ? 13.876 -5.337 -25.287 1.00 64.12 87 THR A O 1
ATOM 672 N N . ALA A 1 88 ? 13.688 -3.144 -24.904 1.00 65.94 88 ALA A N 1
ATOM 673 C CA . ALA A 1 88 ? 13.324 -2.805 -26.276 1.00 65.94 88 ALA A CA 1
ATOM 674 C C . ALA A 1 88 ? 14.535 -2.938 -27.232 1.00 65.94 88 ALA A C 1
ATOM 676 O O . ALA A 1 88 ? 15.501 -2.177 -27.114 1.00 65.94 88 ALA A O 1
ATOM 677 N N . PRO A 1 89 ? 14.504 -3.848 -28.227 1.00 53.00 89 PRO A N 1
ATOM 678 C CA . PRO A 1 89 ? 15.585 -3.963 -29.194 1.00 53.00 89 PRO A CA 1
ATOM 679 C C . PRO A 1 89 ? 15.558 -2.755 -30.142 1.00 53.00 89 PRO A C 1
ATOM 681 O O . PRO A 1 89 ? 14.659 -2.625 -30.968 1.00 53.00 89 PRO A O 1
ATOM 684 N N . GLY A 1 90 ? 16.549 -1.862 -30.024 1.00 61.22 90 GLY A N 1
ATOM 685 C CA . GLY A 1 90 ? 16.848 -0.853 -31.052 1.00 61.22 90 GLY A CA 1
ATOM 686 C C . GLY A 1 90 ? 16.939 0.614 -30.619 1.00 61.22 90 GLY A C 1
ATOM 687 O O . GLY A 1 90 ? 17.251 1.453 -31.464 1.00 61.22 90 GLY A O 1
ATOM 688 N N . ARG A 1 91 ? 16.734 0.980 -29.346 1.00 53.88 91 ARG A N 1
ATOM 689 C CA . ARG A 1 91 ? 16.882 2.388 -28.926 1.00 53.88 91 ARG A CA 1
ATOM 690 C C . ARG A 1 91 ? 18.310 2.683 -28.456 1.00 53.88 91 ARG A C 1
ATOM 692 O O . ARG A 1 91 ? 18.648 2.510 -27.290 1.00 53.88 91 ARG A O 1
ATOM 699 N N . ARG A 1 92 ? 19.162 3.163 -29.369 1.00 55.47 92 ARG A N 1
ATOM 700 C CA . ARG A 1 92 ? 20.431 3.826 -29.015 1.00 55.47 92 ARG A CA 1
ATOM 701 C C . ARG A 1 92 ? 20.095 5.067 -28.179 1.00 55.47 92 ARG A C 1
ATOM 703 O O . ARG A 1 92 ? 19.426 5.970 -28.676 1.00 55.47 92 ARG A O 1
ATOM 710 N N . ALA A 1 93 ? 20.510 5.095 -26.915 1.00 55.53 93 ALA A N 1
ATOM 711 C CA . ALA A 1 93 ? 20.301 6.247 -26.041 1.00 55.53 93 ALA A CA 1
ATOM 712 C C . ALA A 1 93 ? 21.017 7.493 -26.608 1.00 55.53 93 ALA A C 1
ATOM 714 O O . ALA A 1 93 ? 22.170 7.371 -27.037 1.00 55.53 93 ALA A O 1
ATOM 715 N N . PRO A 1 94 ? 20.398 8.691 -26.619 1.00 53.53 94 PRO A N 1
ATOM 716 C CA . PRO A 1 94 ? 21.165 9.920 -26.772 1.00 53.53 94 PRO A CA 1
ATOM 717 C C . PRO A 1 94 ? 22.084 10.092 -25.548 1.00 53.53 94 PRO A C 1
ATOM 719 O O . PRO A 1 94 ? 21.698 9.705 -24.441 1.00 53.53 94 PRO A O 1
ATOM 722 N N . PRO A 1 95 ? 23.296 10.655 -25.707 1.00 49.34 95 PRO A N 1
ATOM 723 C CA . PRO A 1 95 ? 24.172 10.923 -24.577 1.00 49.34 95 PRO A CA 1
ATOM 724 C C . PRO A 1 95 ? 23.505 11.962 -23.671 1.00 49.34 95 PRO A C 1
ATOM 726 O O . PRO A 1 95 ? 23.392 13.133 -24.025 1.00 49.34 95 PRO A O 1
ATOM 729 N N . VAL A 1 96 ? 23.051 11.531 -22.495 1.00 58.62 96 VAL A N 1
ATOM 730 C CA . VAL A 1 96 ? 22.737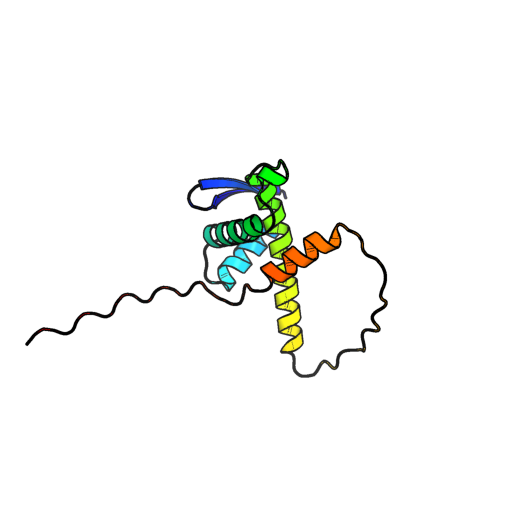 12.444 -21.395 1.00 58.62 96 VAL A CA 1
ATOM 731 C C . VAL A 1 96 ? 24.053 13.101 -20.985 1.00 58.62 96 VAL A C 1
ATOM 733 O O . VAL A 1 96 ? 24.898 12.503 -20.322 1.00 58.62 96 VAL A O 1
ATOM 736 N N . THR A 1 97 ? 24.253 14.343 -21.417 1.00 43.66 97 THR A N 1
ATOM 737 C CA . THR A 1 97 ? 25.198 15.259 -20.785 1.00 43.66 97 THR A CA 1
ATOM 738 C C . THR A 1 97 ? 24.636 15.589 -19.408 1.00 43.66 97 THR A C 1
ATOM 740 O O . THR A 1 97 ? 23.702 16.378 -19.277 1.00 43.66 97 THR A O 1
ATOM 743 N N . ALA A 1 98 ? 25.153 14.914 -18.385 1.00 42.75 98 ALA A N 1
ATOM 744 C CA . ALA A 1 98 ? 24.851 15.217 -16.998 1.00 42.75 98 ALA A CA 1
ATOM 745 C C . ALA A 1 98 ? 25.398 16.610 -16.661 1.00 42.75 98 ALA A C 1
ATOM 747 O O . ALA A 1 98 ? 26.610 16.805 -16.611 1.00 42.75 98 ALA A O 1
ATOM 748 N N . THR A 1 99 ? 24.513 17.573 -16.418 1.00 39.19 99 THR A N 1
ATOM 749 C CA . THR A 1 99 ? 24.868 18.817 -15.729 1.00 39.19 99 THR A CA 1
ATOM 750 C C . THR A 1 99 ? 24.811 18.542 -14.223 1.00 39.19 99 THR A C 1
ATOM 752 O O . THR A 1 99 ? 23.730 18.221 -13.720 1.00 39.19 99 THR A O 1
ATOM 755 N N . PRO A 1 100 ? 25.927 18.614 -13.476 1.00 47.75 100 PRO A N 1
ATOM 756 C CA . PRO A 1 100 ? 25.909 18.432 -12.034 1.00 47.75 100 PRO A CA 1
ATOM 757 C C . PRO A 1 100 ? 25.640 19.780 -11.360 1.00 47.75 100 PRO A C 1
ATOM 759 O O . PRO A 1 100 ? 26.448 20.698 -11.465 1.00 47.75 100 PRO A O 1
ATOM 762 N N . GLY A 1 101 ? 24.524 19.900 -10.641 1.00 38.53 101 GLY A N 1
ATOM 763 C CA . GLY A 1 101 ? 24.323 21.032 -9.738 1.00 38.53 101 GLY A CA 1
ATOM 764 C C . GLY A 1 101 ? 22.869 21.375 -9.460 1.00 38.53 101 GLY A C 1
ATOM 765 O O . GLY A 1 101 ? 22.329 22.254 -10.109 1.00 38.53 101 GLY A O 1
ATOM 766 N N . GLU A 1 102 ? 22.259 20.706 -8.478 1.00 38.22 102 GLU A N 1
ATOM 767 C CA . GLU A 1 102 ? 21.657 21.391 -7.319 1.00 38.22 102 GLU A CA 1
ATOM 768 C C . GLU A 1 102 ? 21.080 20.375 -6.314 1.00 38.22 102 GLU A C 1
ATOM 770 O O . GLU A 1 102 ? 20.219 19.563 -6.667 1.00 38.22 102 GLU A O 1
ATOM 775 N N . PRO A 1 103 ? 21.497 20.408 -5.036 1.00 40.25 103 PRO A N 1
ATOM 776 C CA . PRO A 1 103 ? 20.887 19.604 -3.994 1.00 40.25 103 PRO A CA 1
ATOM 777 C C . PRO A 1 103 ? 19.683 20.352 -3.408 1.00 40.25 103 PRO A C 1
ATOM 779 O O . PRO A 1 103 ? 19.795 21.088 -2.430 1.00 40.25 103 PRO A O 1
ATOM 782 N N . ARG A 1 104 ? 18.482 20.120 -3.951 1.00 35.66 104 ARG A N 1
ATOM 783 C CA . ARG A 1 104 ? 17.252 20.403 -3.194 1.00 35.66 104 ARG A CA 1
ATOM 784 C C . ARG A 1 104 ? 17.128 19.329 -2.116 1.00 35.66 104 ARG A C 1
ATOM 786 O O . ARG A 1 104 ? 16.784 18.189 -2.414 1.00 35.66 104 ARG A O 1
ATOM 793 N N . ALA A 1 105 ? 17.396 19.695 -0.864 1.00 38.59 105 ALA A N 1
ATOM 794 C CA . ALA A 1 105 ? 17.409 18.819 0.315 1.00 38.59 105 ALA A CA 1
ATOM 795 C C . ALA A 1 105 ? 16.134 17.961 0.528 1.00 38.59 105 ALA A C 1
ATOM 797 O O . ALA A 1 105 ? 16.163 17.002 1.291 1.00 38.59 105 ALA A O 1
ATOM 798 N N . ASN A 1 106 ? 15.039 18.233 -0.193 1.00 42.50 106 ASN A N 1
ATOM 799 C CA . ASN A 1 106 ? 13.811 17.429 -0.177 1.00 42.50 106 ASN A CA 1
ATOM 800 C C . ASN A 1 106 ? 13.802 16.268 -1.208 1.00 42.50 106 ASN A C 1
ATOM 802 O O . ASN A 1 106 ? 13.073 15.285 -1.072 1.00 42.50 106 ASN A O 1
ATOM 806 N N . ALA A 1 107 ? 14.642 16.350 -2.244 1.00 36.38 107 ALA A N 1
ATOM 807 C CA . ALA A 1 107 ? 14.767 15.322 -3.277 1.00 36.38 107 ALA A CA 1
ATOM 808 C C . ALA A 1 107 ? 15.581 14.113 -2.795 1.00 36.38 107 ALA A C 1
ATOM 810 O O . ALA A 1 107 ? 15.328 12.997 -3.232 1.00 36.38 107 ALA A O 1
ATOM 811 N N . VAL A 1 108 ? 16.513 14.305 -1.855 1.00 35.34 108 VAL A N 1
ATOM 812 C CA . VAL A 1 108 ? 17.375 13.229 -1.334 1.00 35.34 108 VAL A CA 1
ATOM 813 C C . VAL A 1 108 ? 16.572 12.213 -0.511 1.00 35.34 108 VAL A C 1
ATOM 815 O O . VAL A 1 108 ? 16.781 11.011 -0.666 1.00 35.34 108 VAL A O 1
ATOM 818 N N . HIS A 1 109 ? 15.585 12.666 0.273 1.00 40.06 109 HIS A N 1
ATOM 819 C CA . HIS A 1 109 ? 14.683 11.773 1.017 1.00 40.06 109 HIS A CA 1
ATOM 820 C C . HIS A 1 109 ? 13.804 10.950 0.063 1.00 40.06 109 HIS A C 1
ATOM 822 O O . HIS A 1 109 ? 13.709 9.729 0.180 1.00 40.06 109 HIS A O 1
ATOM 828 N N . THR A 1 110 ? 13.245 11.613 -0.955 1.00 38.12 110 THR A N 1
ATOM 829 C CA . THR A 1 110 ? 12.411 10.983 -1.989 1.00 38.12 110 THR A CA 1
ATOM 830 C C . THR A 1 110 ? 13.218 10.014 -2.868 1.00 38.12 110 THR A C 1
ATOM 832 O O . THR A 1 110 ? 12.740 8.931 -3.188 1.00 38.12 110 THR A O 1
ATOM 835 N N . CYS A 1 111 ? 14.468 10.336 -3.218 1.00 32.31 111 CYS A N 1
ATOM 836 C CA . CYS A 1 111 ? 15.351 9.457 -3.992 1.00 32.31 111 CYS A CA 1
ATOM 837 C C . CYS A 1 111 ? 15.830 8.233 -3.197 1.00 32.31 111 CYS A C 1
ATOM 839 O O . CYS A 1 111 ? 15.925 7.152 -3.775 1.00 32.31 111 CYS A O 1
ATOM 841 N N . HIS A 1 112 ? 16.067 8.351 -1.885 1.00 38.34 112 HIS A N 1
ATOM 842 C CA . HIS A 1 112 ? 16.399 7.193 -1.044 1.00 38.34 112 HIS A CA 1
ATOM 843 C C . HIS A 1 112 ? 15.188 6.255 -0.848 1.00 38.34 112 HIS A C 1
ATOM 845 O O . HIS A 1 112 ? 15.328 5.029 -0.906 1.00 38.34 112 HIS A O 1
ATOM 851 N N . LEU A 1 113 ? 13.982 6.828 -0.728 1.00 46.72 113 LEU A N 1
ATOM 852 C CA . LEU A 1 113 ? 12.701 6.108 -0.762 1.00 46.72 113 LEU A CA 1
ATOM 853 C C . LEU A 1 113 ? 12.500 5.355 -2.088 1.00 46.72 113 LEU A C 1
ATOM 855 O O . LEU A 1 113 ? 12.190 4.167 -2.073 1.00 46.72 113 LEU A O 1
ATOM 859 N N . MET A 1 114 ? 12.738 6.003 -3.233 1.00 48.53 114 MET A N 1
ATOM 860 C CA . MET A 1 114 ? 12.619 5.367 -4.554 1.00 48.53 114 MET A CA 1
ATOM 861 C C . MET A 1 114 ? 13.655 4.257 -4.787 1.00 48.53 114 MET A C 1
ATOM 863 O O . MET A 1 114 ? 13.320 3.242 -5.388 1.00 48.53 114 MET A O 1
ATOM 867 N N . ALA A 1 115 ? 14.889 4.405 -4.291 1.00 42.72 115 ALA A N 1
ATOM 868 C CA . ALA A 1 115 ? 15.943 3.398 -4.451 1.00 42.72 115 ALA A CA 1
ATOM 869 C C . ALA A 1 115 ? 15.673 2.116 -3.637 1.00 42.72 115 ALA A C 1
ATOM 871 O O . ALA A 1 115 ? 15.917 1.009 -4.110 1.00 42.72 115 ALA A O 1
ATOM 872 N N . THR A 1 116 ? 15.112 2.242 -2.433 1.00 46.59 116 THR A N 1
ATOM 873 C CA . THR A 1 116 ? 14.791 1.097 -1.558 1.00 46.59 116 THR A CA 1
ATOM 874 C C . THR A 1 116 ? 13.433 0.454 -1.874 1.00 46.59 116 THR A C 1
ATOM 876 O O . THR A 1 116 ? 13.248 -0.744 -1.639 1.00 46.59 116 THR A O 1
ATOM 879 N N . LEU A 1 117 ? 12.505 1.214 -2.471 1.00 47.94 117 LEU A N 1
ATOM 880 C CA . LEU A 1 117 ? 11.280 0.728 -3.122 1.00 47.94 117 LEU A CA 1
ATOM 881 C C . LEU A 1 117 ? 11.511 0.296 -4.586 1.00 47.94 117 LEU A C 1
ATOM 883 O O . LEU A 1 117 ? 10.556 -0.080 -5.246 1.00 47.94 117 LEU A O 1
ATOM 887 N N . GLY A 1 118 ? 12.737 0.329 -5.117 1.00 42.19 118 GLY A N 1
ATOM 888 C CA . GLY A 1 118 ? 13.048 -0.149 -6.473 1.00 42.19 118 GLY A CA 1
ATOM 889 C C . GLY A 1 118 ? 13.229 -1.669 -6.568 1.00 42.19 118 GLY A C 1
ATOM 890 O O . GLY A 1 118 ? 13.114 -2.244 -7.644 1.00 42.19 118 GLY A O 1
ATOM 891 N N . ALA A 1 119 ? 13.454 -2.341 -5.436 1.00 47.59 119 ALA A N 1
ATOM 892 C CA . ALA A 1 119 ? 13.600 -3.794 -5.343 1.00 47.59 119 ALA A CA 1
ATOM 893 C C . ALA A 1 1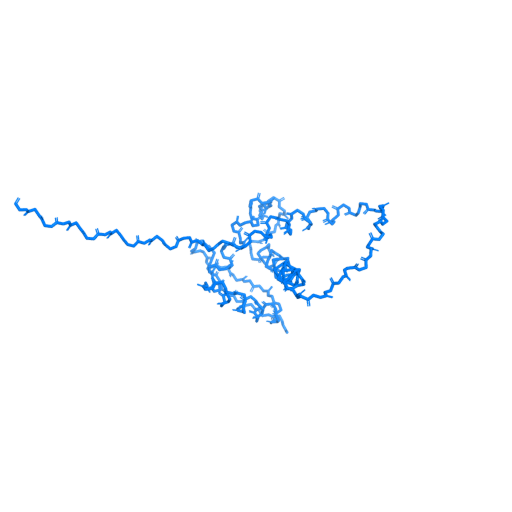19 ? 12.254 -4.479 -5.028 1.00 47.59 119 ALA A C 1
ATOM 895 O O . ALA A 1 119 ? 12.121 -5.171 -4.015 1.00 47.59 119 ALA A O 1
ATOM 896 N N . TRP A 1 120 ? 11.221 -4.223 -5.835 1.00 53.31 120 TRP A N 1
ATOM 897 C CA . TRP A 1 120 ? 9.973 -5.008 -5.787 1.00 53.31 120 TRP A CA 1
ATOM 898 C C . TRP A 1 120 ? 10.045 -6.292 -6.615 1.00 53.31 120 TRP A C 1
ATOM 900 O O . TRP A 1 120 ? 9.157 -7.120 -6.492 1.00 53.31 120 TRP A O 1
ATOM 910 N N . SER A 1 121 ? 11.130 -6.516 -7.364 1.00 40.56 121 SER A N 1
ATOM 911 C CA . SER A 1 121 ? 11.329 -7.685 -8.234 1.00 40.56 121 SER A CA 1
ATOM 912 C C . SER A 1 121 ? 11.479 -9.038 -7.514 1.00 40.56 121 SER A C 1
ATOM 914 O O . SER A 1 121 ? 12.078 -9.952 -8.077 1.00 40.56 121 SER A O 1
ATOM 916 N N . GLN A 1 122 ? 10.982 -9.202 -6.285 1.00 37.97 122 GLN A N 1
ATOM 917 C CA . GLN A 1 122 ? 10.996 -10.495 -5.607 1.00 37.97 122 GLN A CA 1
ATOM 918 C C . GLN A 1 122 ? 9.657 -10.767 -4.906 1.00 37.97 122 GLN A C 1
ATOM 920 O O . GLN A 1 122 ? 9.333 -10.074 -3.937 1.00 37.97 122 GLN A O 1
ATOM 925 N N . PRO A 1 123 ? 8.885 -11.778 -5.354 1.00 37.09 123 PRO A N 1
ATOM 926 C CA . PRO A 1 123 ? 7.714 -12.220 -4.613 1.00 37.09 123 PRO A CA 1
ATOM 927 C C . PRO A 1 123 ? 8.166 -12.796 -3.262 1.00 37.09 123 PRO A C 1
ATOM 929 O O . PRO A 1 123 ? 9.236 -13.416 -3.189 1.00 37.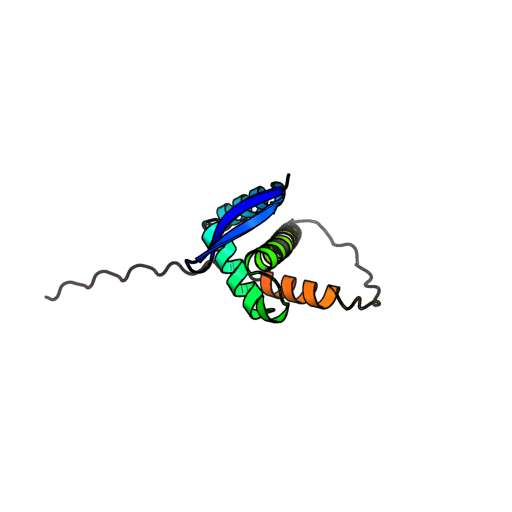09 123 PRO A O 1
ATOM 932 N N . PRO A 1 124 ? 7.375 -12.655 -2.182 1.00 39.09 124 PRO A N 1
ATOM 933 C CA . PRO A 1 124 ? 7.583 -13.482 -1.008 1.00 39.09 124 PRO A CA 1
ATOM 934 C C . PRO A 1 124 ? 7.418 -14.932 -1.465 1.00 39.09 124 PRO A C 1
ATOM 936 O O . PRO A 1 124 ? 6.360 -15.327 -1.966 1.00 39.09 124 PRO A O 1
ATOM 939 N N . GLY A 1 125 ? 8.501 -15.705 -1.360 1.00 38.47 125 GLY A N 1
ATOM 940 C CA . GLY A 1 125 ? 8.483 -17.135 -1.617 1.00 38.47 125 GLY A CA 1
ATOM 941 C C . GLY A 1 125 ? 7.303 -17.742 -0.873 1.00 38.47 125 GLY A C 1
ATOM 942 O O . GLY A 1 125 ? 7.264 -17.739 0.358 1.00 38.47 125 GLY A O 1
ATOM 943 N N . HIS A 1 126 ? 6.315 -18.208 -1.632 1.00 38.78 126 HIS A N 1
ATOM 944 C CA . HIS A 1 126 ? 5.245 -19.017 -1.088 1.00 38.78 126 HIS A CA 1
ATOM 945 C C . HIS A 1 126 ? 5.944 -20.255 -0.543 1.00 38.78 126 HIS A C 1
ATOM 947 O O . HIS A 1 126 ? 6.546 -21.016 -1.302 1.00 38.78 126 HIS A O 1
ATOM 953 N N . SER A 1 127 ? 5.971 -20.387 0.782 1.00 41.62 127 SER A N 1
ATOM 954 C CA . SER A 1 127 ? 6.511 -21.574 1.433 1.00 41.62 127 SER A CA 1
ATOM 955 C C . SER A 1 127 ? 5.774 -22.777 0.859 1.00 41.62 127 SER A C 1
ATOM 957 O O . SER A 1 127 ? 4.567 -22.918 1.050 1.00 41.62 127 SER A O 1
ATOM 959 N N . ALA A 1 128 ? 6.493 -23.600 0.097 1.00 42.38 128 ALA A N 1
ATOM 960 C CA . ALA A 1 128 ? 5.980 -24.864 -0.395 1.00 42.38 128 ALA A CA 1
ATOM 961 C C . ALA A 1 128 ? 5.494 -25.698 0.807 1.00 42.38 128 ALA A C 1
ATOM 963 O O . ALA A 1 128 ? 6.168 -25.709 1.845 1.00 42.38 128 ALA A O 1
ATOM 964 N N . PRO A 1 129 ? 4.345 -26.389 0.711 1.00 47.12 129 PRO A N 1
ATOM 965 C CA . PRO A 1 129 ? 3.914 -27.286 1.773 1.00 47.12 129 PRO A CA 1
ATOM 966 C C . PRO A 1 129 ? 4.960 -28.401 1.966 1.00 47.12 129 PRO A C 1
ATOM 968 O O . PRO A 1 129 ? 5.534 -28.875 0.981 1.00 47.12 129 PRO A O 1
ATOM 971 N N . PRO A 1 130 ? 5.239 -28.829 3.213 1.00 44.09 130 PRO A N 1
ATOM 972 C CA . PRO A 1 130 ? 6.212 -29.883 3.468 1.00 44.09 130 PRO A CA 1
ATOM 973 C C . PRO A 1 130 ? 5.780 -31.186 2.784 1.00 44.09 130 PRO A C 1
ATOM 975 O O . PRO A 1 130 ? 4.626 -31.602 2.888 1.00 44.09 130 PRO A O 1
ATOM 978 N N . ALA A 1 131 ? 6.724 -31.821 2.086 1.00 59.59 131 ALA A N 1
ATOM 979 C CA . ALA A 1 131 ? 6.516 -33.079 1.377 1.00 59.59 131 ALA A CA 1
ATOM 980 C C . ALA A 1 131 ? 5.952 -34.178 2.307 1.00 59.59 131 ALA A C 1
ATOM 982 O O . ALA A 1 131 ? 6.344 -34.250 3.480 1.00 59.59 131 ALA A O 1
ATOM 983 N N . PRO A 1 132 ? 5.064 -35.062 1.811 1.00 58.72 132 PRO A N 1
ATOM 984 C CA . PRO A 1 132 ? 4.567 -36.181 2.599 1.00 58.72 132 PRO A CA 1
ATOM 985 C C . PRO A 1 132 ? 5.719 -37.131 2.952 1.00 58.72 132 PRO A C 1
ATOM 987 O O . PRO A 1 132 ? 6.527 -37.509 2.103 1.00 58.72 132 PRO A O 1
ATOM 990 N N . ARG A 1 133 ? 5.801 -37.501 4.234 1.00 61.09 133 ARG A N 1
ATOM 991 C CA . ARG A 1 133 ? 6.799 -38.449 4.749 1.00 61.09 133 ARG A CA 1
ATOM 992 C C . ARG A 1 133 ? 6.615 -39.818 4.074 1.00 61.09 133 ARG A C 1
ATOM 994 O O . ARG A 1 133 ? 5.471 -40.259 3.960 1.00 61.09 133 ARG A O 1
ATOM 1001 N N . PRO A 1 134 ? 7.697 -40.511 3.676 1.00 63.19 134 PRO A N 1
ATOM 1002 C CA . PRO A 1 134 ? 7.581 -41.851 3.114 1.00 63.19 134 PRO A CA 1
ATOM 1003 C C . PRO A 1 134 ? 7.085 -42.854 4.173 1.00 63.19 134 PRO A C 1
ATOM 1005 O O . PRO A 1 134 ? 7.360 -42.671 5.368 1.00 63.19 134 PRO A O 1
ATOM 1008 N N . PRO A 1 135 ? 6.359 -43.908 3.758 1.00 57.88 135 PRO A N 1
ATOM 1009 C CA . PRO A 1 135 ? 5.885 -44.944 4.664 1.00 57.88 135 PRO A CA 1
ATOM 1010 C C . PRO A 1 135 ? 7.069 -45.700 5.274 1.00 57.88 135 PRO A C 1
ATOM 1012 O O . PRO A 1 135 ? 8.029 -46.049 4.588 1.00 57.88 135 PRO A O 1
ATOM 1015 N N . ARG A 1 136 ? 6.996 -45.936 6.587 1.00 57.16 136 ARG A N 1
ATOM 1016 C CA . ARG A 1 136 ? 7.925 -46.823 7.292 1.00 57.16 136 ARG A CA 1
ATOM 1017 C C . ARG A 1 136 ? 7.549 -48.264 6.944 1.00 57.16 136 ARG A C 1
ATOM 1019 O O . ARG A 1 136 ? 6.426 -48.666 7.243 1.00 57.16 136 ARG A O 1
ATOM 1026 N N . HIS A 1 137 ? 8.463 -48.974 6.287 1.00 66.19 137 HIS A N 1
ATOM 1027 C CA . HIS A 1 137 ? 8.441 -50.432 6.175 1.00 66.19 137 HIS A CA 1
ATOM 1028 C C . HIS A 1 137 ? 8.971 -51.065 7.461 1.00 66.19 137 HIS A C 1
ATOM 1030 O O . HIS A 1 137 ? 9.888 -50.459 8.066 1.00 66.19 137 HIS A O 1
#